Protein AF-A0A523RKL8-F1 (afdb_monomer_lite)

Radius of gyration: 16.02 Å; chains: 1; bounding box: 42×15×48 Å

Sequence (70 aa):
MMLDNTHYNKMKILHRLSKTAWFIKKCAKKDAKEAGHMECLKQYEELEKDLSNHIDKLYDSLCKSCMSKK

Secondary structure (DSSP, 8-state):
--SHHHHHHHHHHHHHHHHHHHHIIIIIHHHHHHTT-HHHHHHHHHHHHHHHHHHHHHHHHHHHHHHTT-

Structure (mmCIF, N/CA/C/O backbone):
data_AF-A0A523RKL8-F1
#
_entry.id   AF-A0A523RKL8-F1
#
loop_
_atom_site.group_PDB
_atom_site.id
_atom_site.type_symbol
_atom_site.label_atom_id
_atom_site.label_alt_id
_atom_site.label_comp_id
_atom_site.label_asym_id
_atom_site.label_entity_id
_atom_site.label_seq_id
_atom_site.pdbx_PDB_ins_code
_atom_site.Cartn_x
_atom_site.Cartn_y
_atom_site.Cartn_z
_atom_site.occupancy
_atom_site.B_iso_or_equiv
_atom_site.auth_seq_id
_atom_site.auth_comp_id
_atom_site.auth_asym_id
_atom_site.auth_atom_id
_atom_site.pdbx_PDB_model_num
ATOM 1 N N . MET A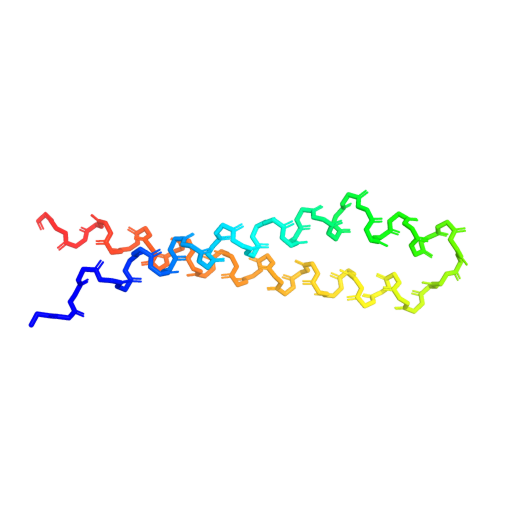 1 1 ? -30.751 -5.846 16.493 1.00 42.22 1 MET A N 1
ATOM 2 C CA . MET A 1 1 ? -29.350 -6.246 16.753 1.00 42.22 1 MET A CA 1
ATOM 3 C C . MET A 1 1 ? -28.542 -6.039 15.475 1.00 42.22 1 MET A C 1
ATOM 5 O O . MET A 1 1 ? -28.714 -6.811 14.547 1.00 42.22 1 MET A O 1
ATOM 9 N N . MET A 1 2 ? -27.748 -4.969 15.366 1.00 45.94 2 MET A N 1
ATOM 10 C CA . MET A 1 2 ? -26.906 -4.690 14.180 1.00 45.94 2 MET A CA 1
ATOM 11 C C . MET A 1 2 ? -25.564 -4.026 14.552 1.00 45.94 2 MET A C 1
ATOM 13 O O . MET A 1 2 ? -25.022 -3.228 13.796 1.00 45.94 2 MET A O 1
ATOM 17 N N . LEU A 1 3 ? -25.021 -4.328 15.736 1.00 52.25 3 LEU A N 1
ATOM 18 C CA . LEU A 1 3 ? -23.793 -3.689 16.238 1.00 52.25 3 LEU A CA 1
ATOM 19 C C . LEU A 1 3 ? -22.565 -4.615 16.242 1.00 52.25 3 LEU A C 1
ATOM 21 O O . LEU A 1 3 ? -21.445 -4.117 16.185 1.00 52.25 3 LEU A O 1
ATOM 25 N N . ASP A 1 4 ? -22.741 -5.939 16.207 1.00 49.84 4 ASP A N 1
ATOM 26 C CA . ASP A 1 4 ? -21.615 -6.888 16.264 1.00 49.84 4 ASP A CA 1
ATOM 27 C C . ASP A 1 4 ? -20.816 -7.015 14.959 1.00 49.84 4 ASP A C 1
ATOM 29 O O . ASP A 1 4 ? -19.655 -7.422 14.970 1.00 49.84 4 ASP A O 1
ATOM 33 N N . ASN A 1 5 ? -21.387 -6.621 13.818 1.00 58.06 5 ASN A N 1
ATOM 34 C CA . ASN A 1 5 ? -20.749 -6.875 12.524 1.00 58.06 5 ASN A CA 1
ATOM 35 C C . ASN A 1 5 ? -19.843 -5.731 12.045 1.00 58.06 5 ASN A C 1
ATOM 37 O O . ASN A 1 5 ? -18.986 -5.926 11.188 1.00 58.06 5 ASN A O 1
ATOM 41 N N . THR A 1 6 ? -19.993 -4.520 12.579 1.00 59.59 6 THR A N 1
ATOM 42 C CA . THR A 1 6 ? -19.278 -3.335 12.080 1.00 59.59 6 THR A CA 1
ATOM 43 C C . THR A 1 6 ? -17.794 -3.370 12.435 1.00 59.59 6 THR A C 1
ATOM 45 O O . THR A 1 6 ? -16.963 -3.025 11.598 1.00 59.59 6 THR A O 1
ATOM 48 N N . HIS A 1 7 ? -17.436 -3.830 13.637 1.00 62.19 7 HIS A N 1
ATOM 49 C CA . HIS A 1 7 ? -16.035 -3.947 14.056 1.00 62.19 7 HIS A CA 1
ATOM 50 C C . HIS A 1 7 ? -15.326 -5.114 13.351 1.00 62.19 7 HIS A C 1
ATOM 52 O O . HIS A 1 7 ? -14.216 -4.947 12.846 1.00 62.19 7 HIS A O 1
ATOM 58 N N . TYR A 1 8 ? -15.997 -6.267 13.224 1.00 65.31 8 TYR A N 1
ATOM 59 C CA . TYR A 1 8 ? -15.494 -7.408 12.452 1.00 65.31 8 TYR A CA 1
ATOM 60 C C . TYR A 1 8 ? -15.261 -7.034 10.979 1.00 65.31 8 TYR A C 1
ATOM 62 O O . TYR A 1 8 ? -14.198 -7.312 10.421 1.00 65.31 8 TYR A O 1
ATOM 70 N N . ASN A 1 9 ? -16.203 -6.309 10.368 1.00 77.69 9 ASN A N 1
ATOM 71 C CA . ASN A 1 9 ? -16.062 -5.821 8.998 1.00 77.69 9 ASN A CA 1
ATOM 72 C C . ASN A 1 9 ? -14.902 -4.828 8.855 1.00 77.69 9 ASN A C 1
ATOM 74 O O . ASN A 1 9 ? -14.122 -4.951 7.914 1.00 77.69 9 ASN A O 1
ATOM 78 N N . LYS A 1 10 ? -14.721 -3.900 9.803 1.00 81.19 10 LYS A N 1
ATOM 79 C CA . LYS A 1 10 ? -13.581 -2.968 9.806 1.00 81.19 10 LYS A CA 1
ATOM 80 C C . LYS A 1 10 ? -12.239 -3.688 9.944 1.00 81.19 10 LYS A C 1
ATOM 82 O O . LYS A 1 10 ? -11.320 -3.371 9.198 1.00 81.19 10 LYS A O 1
ATOM 87 N N . MET A 1 11 ? -12.130 -4.688 10.821 1.00 83.81 11 MET A N 1
ATOM 88 C CA . MET A 1 11 ? -10.900 -5.476 10.978 1.00 83.81 11 MET A CA 1
ATOM 89 C C . MET A 1 11 ? -10.588 -6.300 9.719 1.00 83.81 11 MET A C 1
ATOM 91 O O . MET A 1 11 ? -9.441 -6.383 9.283 1.00 83.81 11 MET A O 1
ATOM 95 N N . LYS A 1 12 ? -11.618 -6.864 9.077 1.00 87.12 12 LYS A N 1
ATOM 96 C CA . LYS A 1 12 ? -11.486 -7.588 7.805 1.00 87.12 12 LYS A CA 1
ATOM 97 C C . LYS A 1 12 ? -11.052 -6.667 6.663 1.00 87.12 12 LYS A C 1
ATOM 99 O O . LYS A 1 12 ? -10.226 -7.064 5.841 1.00 87.12 12 LYS A O 1
ATOM 104 N N . ILE A 1 13 ? -11.591 -5.449 6.615 1.00 87.94 13 ILE A N 1
ATOM 105 C CA . ILE A 1 13 ? -11.185 -4.413 5.659 1.00 87.94 13 ILE A CA 1
ATOM 106 C C . ILE A 1 13 ? -9.733 -4.008 5.916 1.00 87.94 13 ILE A C 1
ATOM 108 O O . ILE A 1 13 ? -8.940 -4.038 4.981 1.00 87.94 13 ILE A O 1
ATOM 112 N N . LEU A 1 14 ? -9.366 -3.725 7.169 1.00 89.50 14 LEU A N 1
ATOM 113 C CA . LEU A 1 14 ? -7.997 -3.396 7.563 1.00 89.50 14 LEU A CA 1
ATOM 114 C C . LEU A 1 14 ? -7.018 -4.483 7.104 1.00 89.50 14 LEU A C 1
ATOM 116 O O . LEU A 1 14 ? -6.066 -4.185 6.394 1.00 89.50 14 LEU A O 1
ATOM 120 N N . HIS A 1 15 ? -7.305 -5.752 7.407 1.00 90.06 15 HIS A N 1
ATOM 121 C CA . HIS A 1 15 ? -6.466 -6.876 6.992 1.00 90.06 15 HIS A CA 1
ATOM 122 C C . HIS A 1 15 ? -6.290 -6.957 5.466 1.00 90.06 15 HIS A C 1
ATOM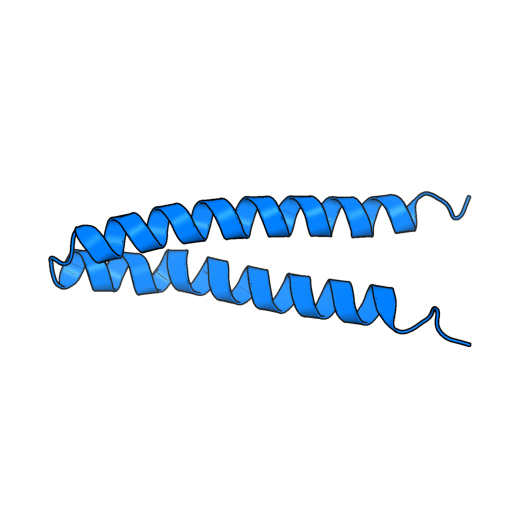 124 O O . HIS A 1 15 ? -5.177 -7.156 4.975 1.00 90.06 15 HIS A O 1
ATOM 130 N N . ARG A 1 16 ? -7.376 -6.781 4.698 1.00 91.50 16 ARG A N 1
ATOM 131 C CA . ARG A 1 16 ? -7.316 -6.773 3.228 1.00 91.50 16 ARG A CA 1
ATOM 132 C C . ARG A 1 16 ? -6.473 -5.613 2.704 1.00 91.50 16 ARG A C 1
ATOM 134 O O . ARG A 1 16 ? -5.617 -5.847 1.858 1.00 91.50 16 ARG A O 1
ATOM 141 N N . LEU A 1 17 ? -6.672 -4.404 3.229 1.00 91.31 17 LEU A N 1
ATOM 142 C CA . LEU A 1 17 ? -5.902 -3.223 2.835 1.00 91.31 17 LEU A CA 1
ATOM 143 C C . LEU A 1 17 ? -4.417 -3.391 3.162 1.00 91.31 17 LEU A C 1
ATOM 145 O O . LEU A 1 17 ? -3.581 -3.134 2.302 1.00 91.31 17 LEU A O 1
ATOM 149 N N . SER A 1 18 ? -4.078 -3.901 4.350 1.00 91.69 18 SER A N 1
ATOM 150 C CA . SER A 1 18 ? -2.689 -4.180 4.732 1.00 91.69 18 SER A CA 1
ATOM 151 C C . SER A 1 18 ? -2.033 -5.209 3.812 1.00 91.69 18 SER A C 1
ATOM 153 O O . SER A 1 18 ? -0.875 -5.041 3.434 1.00 91.69 18 SER A O 1
ATOM 155 N N . LYS A 1 19 ? -2.767 -6.251 3.397 1.00 94.25 19 LYS A N 1
ATOM 156 C CA . LYS A 1 19 ? -2.265 -7.244 2.436 1.00 94.25 19 LYS A CA 1
ATOM 157 C C . LYS A 1 19 ? -2.014 -6.624 1.058 1.00 94.25 19 LYS A C 1
ATOM 159 O O . LYS A 1 19 ? -0.976 -6.894 0.457 1.00 94.25 19 LYS A O 1
ATOM 164 N N . THR A 1 20 ? -2.925 -5.778 0.577 1.00 92.81 20 THR A N 1
ATOM 165 C CA . THR A 1 20 ? -2.762 -5.054 -0.694 1.00 92.81 20 THR A CA 1
ATOM 166 C C . THR A 1 20 ? -1.573 -4.095 -0.644 1.00 92.81 20 THR A C 1
ATOM 168 O O . THR A 1 20 ? -0.731 -4.124 -1.538 1.00 92.81 20 THR A O 1
ATOM 171 N N . ALA A 1 21 ? -1.443 -3.304 0.425 1.00 93.25 21 ALA A N 1
ATOM 172 C CA . ALA A 1 21 ? -0.313 -2.396 0.618 1.00 93.25 21 ALA A CA 1
ATOM 173 C C . ALA A 1 21 ? 1.023 -3.156 0.666 1.00 93.25 21 ALA A C 1
ATOM 175 O O . ALA A 1 21 ? 1.999 -2.755 0.032 1.00 93.25 21 ALA A O 1
ATOM 176 N N . TRP A 1 22 ? 1.061 -4.304 1.350 1.00 94.06 22 TRP A N 1
ATOM 177 C CA . TRP A 1 22 ? 2.239 -5.169 1.378 1.00 94.06 22 TRP A CA 1
ATOM 178 C C . TRP A 1 22 ? 2.607 -5.702 -0.011 1.00 94.06 22 TRP A C 1
ATOM 180 O O . TRP A 1 22 ? 3.780 -5.659 -0.385 1.00 94.06 22 TRP A O 1
ATOM 190 N N . PHE A 1 23 ? 1.619 -6.153 -0.791 1.00 94.06 23 PHE A N 1
ATOM 191 C CA . PHE A 1 23 ? 1.837 -6.631 -2.157 1.00 94.06 23 PHE A CA 1
ATOM 192 C C . PHE A 1 23 ? 2.407 -5.528 -3.055 1.00 94.06 23 PHE A C 1
ATOM 194 O O . PHE A 1 23 ? 3.391 -5.755 -3.758 1.00 94.06 23 PHE A O 1
ATOM 201 N N . ILE A 1 24 ? 1.853 -4.316 -2.984 1.00 92.94 24 ILE A N 1
ATOM 202 C CA . ILE A 1 24 ? 2.354 -3.172 -3.756 1.00 92.94 24 ILE A CA 1
ATOM 203 C C . ILE A 1 24 ? 3.802 -2.853 -3.368 1.00 92.94 24 ILE A C 1
ATOM 205 O O . ILE A 1 24 ? 4.664 -2.676 -4.232 1.00 92.94 24 ILE A O 1
ATOM 209 N N . LYS A 1 25 ? 4.091 -2.845 -2.062 1.00 91.75 25 LYS A N 1
ATOM 210 C CA . LYS A 1 25 ? 5.420 -2.550 -1.522 1.00 91.75 25 LYS A CA 1
ATOM 211 C C . LYS A 1 25 ? 6.481 -3.578 -1.913 1.00 91.75 25 LYS A C 1
ATOM 213 O O . LYS A 1 25 ? 7.628 -3.194 -2.136 1.00 91.75 25 LYS A O 1
ATOM 218 N N . LYS A 1 26 ? 6.133 -4.868 -1.933 1.00 91.06 26 LYS A N 1
ATOM 219 C CA . LYS A 1 26 ? 7.090 -5.970 -2.132 1.00 91.06 26 LYS A CA 1
ATOM 220 C C . LYS A 1 26 ? 7.192 -6.460 -3.572 1.00 91.06 26 LYS A C 1
ATOM 222 O O . LYS A 1 26 ? 8.283 -6.860 -3.967 1.00 91.06 26 LYS A O 1
ATOM 227 N N . CYS A 1 27 ? 6.093 -6.433 -4.317 1.00 93.19 27 CYS A N 1
ATOM 228 C CA . CYS A 1 27 ? 5.998 -7.017 -5.652 1.00 93.19 27 CYS A CA 1
ATOM 229 C C . CYS A 1 27 ? 5.764 -5.928 -6.698 1.00 93.19 27 CYS A C 1
ATOM 231 O O . CYS A 1 27 ? 6.668 -5.630 -7.468 1.00 93.19 27 CYS A O 1
ATOM 233 N N . ALA A 1 28 ? 4.614 -5.245 -6.664 1.00 89.56 28 ALA A N 1
ATOM 234 C CA . ALA A 1 28 ? 4.166 -4.419 -7.792 1.00 89.56 28 ALA A CA 1
ATOM 235 C C . ALA A 1 28 ? 5.154 -3.307 -8.195 1.00 89.56 28 ALA A C 1
ATOM 237 O O . ALA A 1 28 ? 5.426 -3.117 -9.378 1.00 89.56 28 ALA A O 1
ATOM 238 N N . LYS A 1 29 ? 5.753 -2.607 -7.220 1.00 92.94 29 LYS A N 1
ATOM 239 C CA . LYS A 1 29 ? 6.790 -1.596 -7.500 1.00 92.94 29 LYS A CA 1
ATOM 240 C C . LYS A 1 29 ? 8.072 -2.198 -8.071 1.00 92.94 29 LYS A C 1
ATOM 242 O O . LYS A 1 29 ? 8.712 -1.580 -8.917 1.00 92.94 29 LYS A O 1
ATOM 247 N N . LYS A 1 30 ? 8.464 -3.383 -7.597 1.00 92.81 30 LYS A N 1
ATOM 248 C CA . LYS A 1 30 ? 9.651 -4.083 -8.092 1.00 92.81 30 LYS A CA 1
ATOM 249 C C . LYS A 1 30 ? 9.432 -4.511 -9.543 1.00 92.81 30 LYS A C 1
ATOM 251 O O . LYS A 1 30 ? 10.253 -4.169 -10.384 1.00 92.81 30 LYS A O 1
ATOM 256 N N . ASP A 1 31 ? 8.290 -5.126 -9.829 1.00 93.25 31 ASP A N 1
ATOM 257 C CA . ASP A 1 31 ? 7.932 -5.591 -11.169 1.00 93.25 31 ASP A CA 1
ATOM 258 C C . ASP A 1 31 ? 7.833 -4.414 -12.155 1.00 93.25 31 ASP A C 1
ATOM 260 O O . ASP A 1 31 ? 8.396 -4.463 -13.246 1.00 93.25 31 ASP A O 1
ATOM 264 N N . ALA A 1 32 ? 7.195 -3.305 -11.753 1.00 93.31 32 ALA A N 1
ATOM 265 C CA . ALA A 1 32 ? 7.106 -2.096 -12.576 1.00 93.31 32 ALA A CA 1
ATOM 266 C C . ALA A 1 32 ? 8.484 -1.484 -12.872 1.00 93.31 32 ALA A C 1
ATOM 268 O O . ALA A 1 32 ? 8.734 -1.027 -13.988 1.00 93.31 32 ALA A O 1
ATOM 269 N N .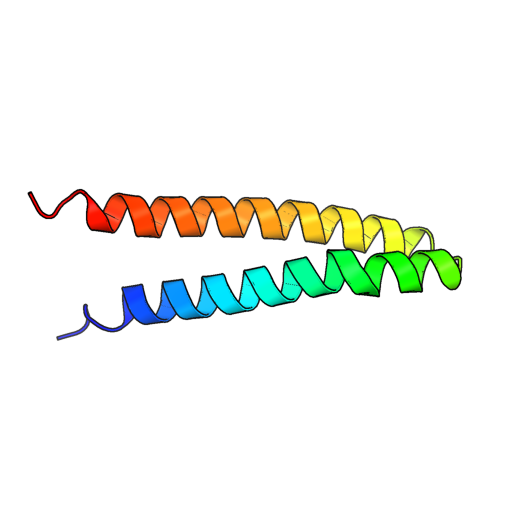 LYS A 1 33 ? 9.388 -1.497 -11.884 1.00 93.31 33 LYS A N 1
ATOM 270 C CA . LYS A 1 33 ? 10.761 -1.009 -12.039 1.00 93.31 33 LYS A CA 1
ATOM 271 C C . LYS A 1 33 ? 11.585 -1.912 -12.959 1.00 93.31 33 LYS A C 1
ATOM 273 O O . LYS A 1 33 ? 12.302 -1.397 -13.809 1.00 93.31 33 LYS A O 1
ATOM 278 N N . GLU A 1 34 ? 11.485 -3.230 -12.801 1.00 95.06 34 GLU A N 1
ATOM 279 C CA . GLU A 1 34 ? 12.209 -4.211 -13.622 1.00 95.06 34 GLU A CA 1
ATOM 280 C C . GLU A 1 34 ? 11.724 -4.215 -15.077 1.00 95.06 34 GLU A C 1
ATOM 282 O O . GLU A 1 34 ? 12.535 -4.343 -15.990 1.00 95.06 34 GLU A O 1
ATOM 287 N N . ALA A 1 35 ? 10.430 -3.984 -15.305 1.00 94.06 35 ALA A N 1
ATOM 288 C CA . ALA A 1 35 ? 9.850 -3.845 -16.640 1.00 94.06 35 ALA A CA 1
ATOM 289 C C . ALA A 1 35 ? 10.068 -2.457 -17.285 1.00 94.06 35 ALA A C 1
ATOM 291 O O . ALA A 1 35 ? 9.683 -2.246 -18.433 1.00 94.06 35 ALA A O 1
ATOM 292 N N . GLY A 1 36 ? 10.657 -1.489 -16.568 1.00 93.75 36 GLY A N 1
ATOM 293 C CA . GLY A 1 36 ? 10.883 -0.126 -17.069 1.00 93.75 36 GLY A CA 1
ATOM 294 C C . GLY A 1 36 ? 9.617 0.737 -17.182 1.00 93.75 36 GLY A C 1
ATOM 295 O O . GLY A 1 36 ? 9.641 1.800 -17.804 1.00 93.75 36 GLY A O 1
ATOM 296 N N . HIS A 1 37 ? 8.505 0.322 -16.571 1.00 94.75 37 HIS A N 1
ATOM 297 C CA . HIS A 1 37 ? 7.235 1.048 -16.596 1.00 94.75 37 HIS A CA 1
ATOM 298 C C . HIS A 1 37 ? 7.188 2.125 -15.504 1.00 94.75 37 HIS A C 1
ATOM 300 O O . HIS A 1 37 ? 6.560 1.963 -14.457 1.00 94.75 37 HIS A O 1
ATOM 306 N N . MET A 1 38 ? 7.851 3.254 -15.763 1.00 91.88 38 MET A N 1
ATOM 307 C CA . MET A 1 38 ? 7.985 4.361 -14.803 1.00 91.88 38 MET A CA 1
ATOM 308 C C . MET A 1 38 ? 6.645 5.001 -14.403 1.00 91.88 38 MET A C 1
ATOM 310 O O . MET A 1 38 ? 6.483 5.418 -13.258 1.00 91.88 38 MET A O 1
ATOM 314 N N . GLU A 1 39 ? 5.667 5.050 -15.312 1.00 92.94 39 GLU A N 1
ATOM 315 C CA . GLU A 1 39 ? 4.327 5.570 -15.005 1.00 92.94 39 GLU A CA 1
ATOM 316 C C . GLU A 1 39 ? 3.569 4.643 -14.045 1.00 92.94 39 GLU A C 1
ATOM 318 O O . GLU A 1 39 ? 3.034 5.103 -13.036 1.00 92.94 39 GLU A O 1
ATOM 323 N N . CYS A 1 40 ? 3.619 3.327 -14.281 1.00 92.69 40 CYS A N 1
ATOM 324 C CA . CYS A 1 40 ? 3.056 2.331 -13.368 1.00 92.69 40 CYS A CA 1
ATOM 325 C C . CYS A 1 40 ? 3.726 2.390 -11.991 1.00 92.69 40 CYS A C 1
ATOM 327 O O . CYS A 1 40 ? 3.047 2.302 -10.973 1.00 92.69 40 CYS A O 1
ATOM 329 N N . LEU A 1 41 ? 5.052 2.568 -11.940 1.00 93.75 41 LEU A N 1
ATOM 330 C CA . LEU A 1 41 ? 5.779 2.721 -10.678 1.00 93.75 41 LEU A CA 1
ATOM 331 C C . LEU A 1 41 ? 5.249 3.915 -9.874 1.00 93.75 41 LEU A C 1
ATOM 333 O O . LEU A 1 41 ? 4.953 3.761 -8.690 1.00 93.75 41 LEU A O 1
ATOM 337 N N . LYS A 1 42 ? 5.064 5.069 -10.525 1.00 94.25 42 LYS A N 1
ATOM 338 C CA . LYS A 1 42 ? 4.519 6.271 -9.883 1.00 94.25 42 LYS A CA 1
ATOM 339 C C . LYS A 1 42 ? 3.093 6.047 -9.369 1.00 94.25 42 LYS A C 1
ATOM 341 O O . LYS A 1 42 ? 2.791 6.395 -8.232 1.00 94.25 42 LYS A O 1
ATOM 346 N N . GLN A 1 43 ? 2.240 5.401 -10.165 1.00 94.81 43 GLN A N 1
ATOM 347 C CA . GLN A 1 43 ? 0.881 5.042 -9.747 1.00 94.81 43 GLN A CA 1
ATOM 348 C C . GLN A 1 43 ? 0.885 4.099 -8.533 1.00 94.81 43 GLN A C 1
ATOM 350 O O . GLN A 1 43 ? 0.080 4.265 -7.618 1.00 94.81 43 GLN A O 1
ATOM 355 N N . TYR A 1 44 ? 1.809 3.134 -8.476 1.00 94.38 44 TYR A N 1
ATOM 356 C CA . TYR A 1 44 ? 1.953 2.248 -7.320 1.00 94.38 44 TYR A CA 1
ATOM 357 C C . TYR A 1 44 ? 2.458 2.968 -6.064 1.00 94.38 44 TYR A C 1
ATOM 359 O O . TYR A 1 44 ? 2.039 2.614 -4.963 1.00 94.38 44 TYR A O 1
ATOM 367 N N . GLU A 1 45 ? 3.332 3.967 -6.198 1.00 93.38 45 GLU A N 1
ATOM 368 C CA . GLU A 1 45 ? 3.782 4.804 -5.076 1.00 93.38 45 GLU A CA 1
ATOM 369 C C . GLU A 1 45 ? 2.650 5.679 -4.523 1.00 93.38 45 GLU A C 1
ATOM 371 O O . GLU A 1 45 ? 2.451 5.739 -3.307 1.00 93.38 45 GLU A O 1
ATOM 376 N N . GLU A 1 46 ? 1.868 6.311 -5.402 1.00 95.12 46 GLU A N 1
ATOM 377 C CA . GLU A 1 46 ? 0.688 7.089 -5.012 1.00 95.12 46 GLU A CA 1
ATOM 378 C C . GLU A 1 46 ? -0.351 6.196 -4.316 1.00 95.12 46 GLU A C 1
ATOM 380 O O . GLU A 1 46 ? -0.824 6.517 -3.224 1.00 95.12 46 GLU A O 1
ATOM 385 N N . LEU A 1 47 ? -0.621 5.015 -4.878 1.00 93.81 47 LEU A N 1
ATOM 386 C CA . LEU A 1 47 ? -1.562 4.054 -4.310 1.00 93.81 47 LEU A CA 1
ATOM 387 C C . LEU A 1 47 ? -1.105 3.501 -2.951 1.00 93.81 47 LEU A C 1
ATOM 389 O O . LEU A 1 47 ? -1.925 3.332 -2.050 1.00 93.81 47 LEU A O 1
ATOM 393 N N . GLU A 1 48 ? 0.189 3.216 -2.766 1.00 93.94 48 GLU A N 1
ATOM 394 C CA . GLU A 1 48 ? 0.735 2.790 -1.468 1.00 93.94 48 GLU A CA 1
ATOM 395 C C . GLU A 1 48 ? 0.537 3.870 -0.397 1.00 93.94 48 GLU A C 1
ATOM 397 O O . GLU A 1 48 ? 0.163 3.558 0.741 1.00 93.94 48 GLU A O 1
ATOM 402 N N . LYS A 1 49 ? 0.771 5.137 -0.759 1.00 93.44 49 LYS A N 1
ATOM 403 C CA . LYS A 1 49 ? 0.601 6.275 0.146 1.00 93.44 49 LYS A CA 1
ATOM 404 C C . LYS A 1 49 ? -0.859 6.435 0.561 1.00 93.44 49 LYS A C 1
ATOM 406 O O . LYS A 1 49 ? -1.143 6.562 1.753 1.00 93.44 49 LYS A O 1
ATOM 411 N N . ASP A 1 50 ? -1.781 6.363 -0.392 1.00 93.94 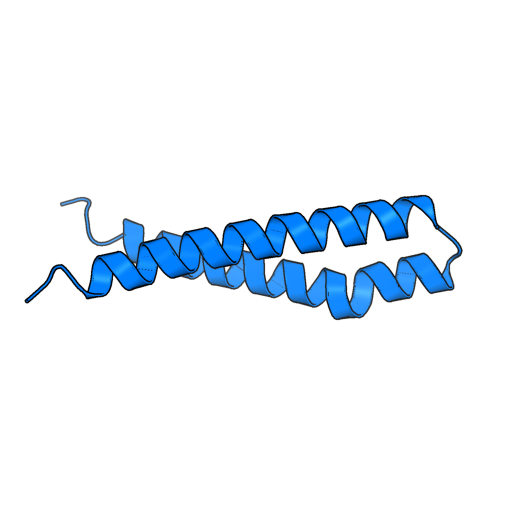50 ASP A N 1
ATOM 412 C CA . ASP A 1 50 ? -3.213 6.457 -0.108 1.00 93.94 50 ASP A CA 1
ATOM 413 C C . ASP A 1 50 ? -3.703 5.287 0.747 1.00 93.94 50 ASP A C 1
ATOM 415 O O . ASP A 1 50 ? -4.387 5.494 1.753 1.00 93.94 50 ASP A O 1
ATOM 419 N N . LEU A 1 51 ? -3.294 4.058 0.421 1.00 92.62 51 LEU A N 1
ATOM 420 C CA . LEU A 1 51 ? -3.622 2.882 1.226 1.00 92.62 51 LEU A CA 1
ATOM 421 C C . LEU A 1 51 ? -3.105 3.004 2.661 1.00 92.62 51 LEU A C 1
ATOM 423 O O . LEU A 1 51 ? -3.844 2.672 3.587 1.00 92.62 51 LEU A O 1
ATOM 427 N N . SER A 1 52 ? -1.886 3.509 2.860 1.00 92.19 52 SER A N 1
ATOM 428 C CA . SER A 1 52 ? -1.324 3.725 4.201 1.00 92.19 52 SER A CA 1
ATOM 429 C C . SER A 1 52 ? -2.155 4.739 4.992 1.00 92.19 52 SER A C 1
ATOM 431 O O . SER A 1 52 ? -2.589 4.439 6.102 1.00 92.19 52 SER A O 1
ATOM 433 N N . ASN A 1 53 ? -2.516 5.870 4.376 1.00 93.06 53 ASN A N 1
ATOM 434 C CA . ASN A 1 53 ? -3.377 6.875 5.007 1.00 93.06 53 ASN A CA 1
ATOM 435 C C . ASN A 1 53 ? -4.749 6.305 5.415 1.00 93.06 53 ASN A C 1
ATOM 437 O O . ASN A 1 53 ? -5.306 6.670 6.452 1.00 93.06 53 ASN A O 1
ATOM 441 N N . HIS A 1 54 ? -5.334 5.430 4.593 1.00 90.25 54 HIS A N 1
ATOM 442 C CA . HIS A 1 54 ? -6.611 4.786 4.901 1.00 90.25 54 HIS A CA 1
ATOM 443 C C . HIS A 1 54 ? -6.495 3.721 5.994 1.00 90.25 54 HIS A C 1
ATOM 445 O O . HIS A 1 54 ? -7.393 3.621 6.833 1.00 90.25 54 HIS A O 1
ATOM 451 N N . ILE A 1 55 ? -5.405 2.951 6.000 1.00 91.12 55 ILE A N 1
ATOM 452 C CA . ILE A 1 55 ? -5.081 1.985 7.054 1.00 91.12 55 ILE A CA 1
ATOM 453 C C . ILE A 1 55 ? -4.955 2.704 8.398 1.00 91.12 55 ILE A C 1
ATOM 455 O O . ILE A 1 55 ? -5.616 2.286 9.345 1.00 91.12 55 ILE A O 1
ATOM 459 N N . ASP A 1 56 ? -4.216 3.813 8.460 1.00 90.81 56 ASP A N 1
ATOM 460 C CA . ASP A 1 56 ? -4.028 4.587 9.693 1.00 90.81 56 ASP A CA 1
ATOM 461 C C . ASP A 1 56 ? -5.359 5.146 10.213 1.00 90.81 56 ASP A C 1
ATOM 463 O O . ASP A 1 56 ? -5.714 4.949 11.374 1.00 90.81 56 ASP A O 1
ATOM 467 N N . LYS A 1 57 ? -6.182 5.738 9.335 1.00 89.50 57 LYS A N 1
ATOM 468 C CA . LYS A 1 57 ? -7.529 6.222 9.701 1.00 89.50 57 LYS A CA 1
ATOM 469 C C . LYS A 1 57 ? -8.436 5.105 10.227 1.00 89.50 57 LYS A C 1
ATOM 471 O O . LYS A 1 57 ? -9.216 5.318 11.160 1.00 89.50 57 LYS A O 1
ATOM 476 N N . LEU A 1 58 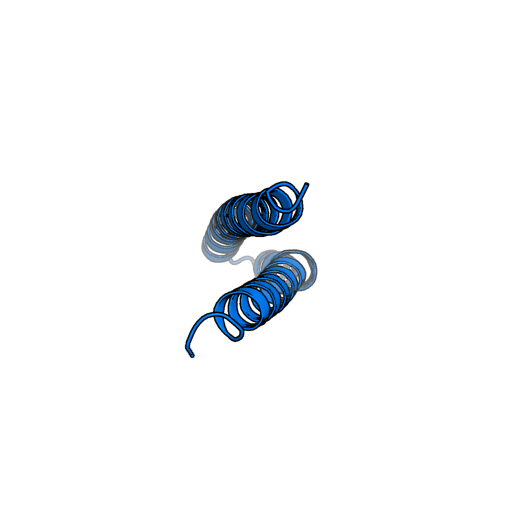? -8.378 3.921 9.615 1.00 87.56 58 LEU A N 1
ATOM 477 C CA . LEU A 1 58 ? -9.143 2.753 10.060 1.00 87.56 58 LEU A CA 1
ATOM 478 C C . LEU A 1 58 ? -8.631 2.228 11.400 1.00 87.56 58 LEU A C 1
ATOM 480 O O . LEU A 1 58 ? -9.445 1.894 12.262 1.00 87.56 58 LEU A O 1
ATOM 484 N N . TYR A 1 59 ? -7.314 2.190 11.581 1.00 86.19 59 TYR A N 1
ATOM 485 C CA . TYR A 1 59 ? -6.674 1.787 12.824 1.00 86.19 59 TYR A CA 1
ATOM 486 C C . TYR A 1 59 ? -7.064 2.727 13.968 1.00 86.19 59 TYR A C 1
ATOM 488 O O . TYR A 1 59 ? -7.544 2.267 15.001 1.00 86.19 59 TYR A O 1
ATOM 496 N N . ASP A 1 60 ? -7.006 4.040 13.748 1.00 86.81 60 ASP A N 1
ATOM 497 C CA . ASP A 1 60 ? -7.462 5.047 14.708 1.00 86.81 60 ASP A CA 1
ATOM 498 C C . ASP A 1 60 ? -8.949 4.900 15.044 1.00 86.81 60 ASP A C 1
ATOM 500 O O . ASP A 1 60 ? -9.345 5.018 16.205 1.00 86.81 60 ASP A O 1
ATOM 504 N N . SER A 1 61 ? -9.796 4.624 14.044 1.00 83.44 61 SER A N 1
ATOM 505 C CA . SER A 1 61 ? -11.230 4.389 14.260 1.00 83.44 61 SER A CA 1
ATOM 506 C C . SER A 1 61 ? -11.490 3.151 15.122 1.00 83.44 61 SER A C 1
ATOM 508 O O . SER A 1 61 ? -12.387 3.178 15.968 1.00 83.44 61 SER A O 1
ATOM 510 N N . LEU A 1 62 ? -10.720 2.079 14.922 1.00 78.81 62 LEU A N 1
ATOM 511 C CA . LEU A 1 62 ? -10.802 0.849 15.709 1.00 78.81 62 LEU A CA 1
ATOM 512 C C . LEU A 1 62 ? -10.285 1.076 17.139 1.00 78.81 62 LEU A C 1
ATOM 514 O O . LEU A 1 62 ? -10.997 0.785 18.100 1.00 78.81 62 LEU A O 1
ATOM 518 N N . CYS A 1 63 ? -9.113 1.694 17.297 1.00 71.69 63 CYS A N 1
ATOM 519 C CA . CYS A 1 63 ? -8.510 1.988 18.599 1.00 71.69 63 CYS A CA 1
ATOM 520 C C . CYS A 1 63 ? -9.359 2.945 19.451 1.00 71.69 63 CYS A C 1
ATOM 522 O O . CYS A 1 63 ? -9.529 2.708 20.648 1.00 71.69 63 CYS A O 1
ATOM 524 N N . LYS A 1 64 ? -9.969 3.981 18.856 1.00 63.12 64 LYS A N 1
ATOM 525 C CA . LYS A 1 64 ? -10.902 4.875 19.571 1.00 63.12 64 LYS A CA 1
ATOM 526 C C . LYS A 1 64 ? -12.138 4.130 20.079 1.00 63.12 64 LYS A C 1
ATOM 528 O O . LYS A 1 64 ? -12.597 4.401 21.184 1.00 63.12 64 LYS A O 1
ATOM 533 N N . SER A 1 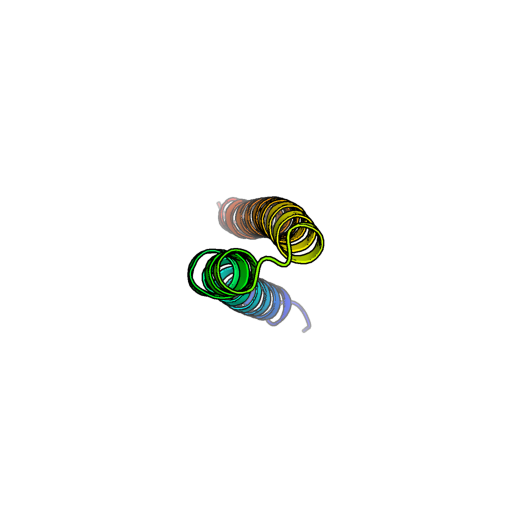65 ? -12.640 3.149 19.326 1.00 56.44 65 SER A N 1
ATOM 534 C CA . SER A 1 65 ? -13.794 2.349 19.757 1.00 56.44 65 SER A CA 1
ATOM 535 C C . SER A 1 65 ? -13.495 1.401 20.930 1.00 56.44 65 SER A C 1
ATOM 537 O O . SER A 1 65 ? -14.415 1.030 21.657 1.00 56.44 65 SER A O 1
ATOM 539 N N . CYS A 1 66 ? -12.220 1.075 21.177 1.00 49.66 66 CYS A N 1
ATOM 540 C CA . CYS A 1 66 ? -11.794 0.309 22.351 1.00 49.66 66 CYS A CA 1
ATOM 541 C C . CYS A 1 66 ? -11.718 1.149 23.640 1.00 49.66 66 CYS A C 1
ATOM 543 O O . CYS A 1 66 ? -11.828 0.582 24.724 1.00 49.66 66 CYS A O 1
ATOM 545 N N . MET A 1 67 ? -11.552 2.477 23.554 1.00 47.50 67 MET A N 1
ATOM 546 C CA . MET A 1 67 ? -11.364 3.340 24.735 1.00 47.50 67 MET A CA 1
ATOM 547 C C . MET A 1 67 ? -12.656 3.933 25.323 1.00 47.50 67 MET A C 1
ATOM 549 O O . MET A 1 67 ? -12.638 4.370 26.466 1.00 47.50 67 MET A O 1
ATOM 553 N N . SER A 1 68 ? -13.793 3.895 24.618 1.00 49.06 68 SER A N 1
ATOM 554 C CA . SER A 1 68 ? -15.089 4.389 25.134 1.00 49.06 68 SER A CA 1
ATOM 555 C C . SER A 1 68 ? -15.869 3.387 26.006 1.00 49.06 68 SER A C 1
ATOM 557 O O . SER A 1 68 ? -17.055 3.588 26.243 1.00 49.06 68 SER A O 1
ATOM 559 N N . LYS A 1 69 ? -15.241 2.294 26.467 1.00 45.59 69 LYS A N 1
ATOM 560 C CA . LYS A 1 69 ? -15.863 1.279 27.347 1.00 45.59 69 LYS A CA 1
ATOM 561 C C . LYS A 1 69 ? -15.347 1.307 28.799 1.00 45.59 69 LYS A C 1
ATOM 563 O O . LYS A 1 69 ? -15.375 0.272 29.460 1.00 45.59 69 LYS A O 1
ATOM 568 N N . LYS A 1 70 ? -14.853 2.446 29.288 1.00 39.53 70 LYS A N 1
ATOM 569 C CA . LYS A 1 70 ? -14.528 2.639 30.710 1.00 39.53 70 LYS A CA 1
ATOM 570 C C . LYS A 1 70 ? -15.442 3.674 31.334 1.00 39.53 70 LYS A C 1
ATOM 572 O O . LYS A 1 70 ? -15.665 4.703 30.663 1.00 39.53 70 LYS A O 1
#

Foldseek 3Di:
DPPVVPLVVLVVVLVVLVVVLVCLVPPQLVVCVVVVVVVSNVVSVVSNVVSVVVSVVSVVVNVVVVPVPD

pLDDT: mean 82.58, std 16.68, range [39.53, 95.12]